Protein AF-A0A5C1I3A0-F1 (afdb_monomer_lite)

Foldseek 3Di:
DPDPPDVPVVDDAAEDEDEPCLVVDPVSVVVCVVRVNHHYDYDNDPVPPPVPPDDPVCPVVVCVVVVD

Radius of gyration: 16.84 Å; chains: 1; bounding box: 40×28×37 Å

Sequence (68 aa):
MLYENNIAQLLTIHEIYQEADFLDYARGREILAKYPDAKLIEIRTHNEIPELIGFAGQVEYWLQ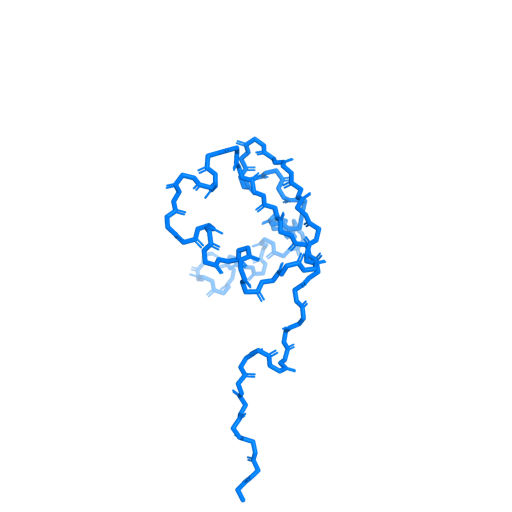IQGL

Organism: NCBI:txid2027860

Secondary structure (DSSP, 8-state):
------GGGT----EEEE-TTGGGSHHHHHHHHH-TTSEEEE-SSGGG-TTTS--GGGHHHHHHHHT-

pLDDT: mean 85.92, std 12.46, range [46.81, 98.06]

Structure (mmCIF, N/CA/C/O backbone):
data_AF-A0A5C1I3A0-F1
#
_entry.id   AF-A0A5C1I3A0-F1
#
loop_
_atom_site.group_PDB
_atom_site.id
_atom_site.type_symbol
_atom_site.label_atom_id
_atom_site.label_alt_id
_atom_site.label_comp_id
_at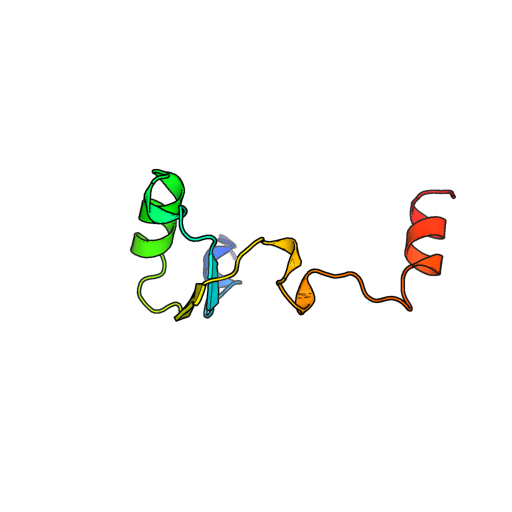om_site.label_asym_id
_atom_site.label_entity_id
_atom_site.label_seq_id
_atom_site.pdbx_PDB_ins_code
_atom_site.Cartn_x
_atom_site.Cartn_y
_atom_site.Cartn_z
_atom_site.occupancy
_atom_site.B_iso_or_equiv
_atom_site.auth_seq_id
_atom_site.auth_comp_id
_atom_site.auth_asym_id
_atom_site.auth_atom_id
_atom_site.pdbx_PDB_model_num
ATOM 1 N N . MET A 1 1 ? 6.600 -21.306 26.993 1.00 46.81 1 MET A N 1
ATOM 2 C CA . MET A 1 1 ? 6.528 -21.242 25.520 1.00 46.81 1 MET A CA 1
ATOM 3 C C . MET A 1 1 ? 6.632 -19.783 25.145 1.00 46.81 1 MET A C 1
ATOM 5 O O . MET A 1 1 ? 5.658 -19.062 25.291 1.00 46.81 1 MET A O 1
ATOM 9 N N . LEU A 1 2 ? 7.843 -19.316 24.850 1.00 52.56 2 LEU A N 1
ATOM 10 C CA . LEU A 1 2 ? 8.085 -17.915 24.524 1.00 52.56 2 LEU A CA 1
ATOM 11 C C . LEU A 1 2 ? 8.071 -17.787 23.000 1.00 52.56 2 LEU A C 1
ATOM 13 O O . LEU A 1 2 ? 8.865 -18.442 22.331 1.00 52.56 2 LEU A O 1
ATOM 17 N N . TYR A 1 3 ? 7.156 -16.940 22.527 1.00 58.38 3 TYR A N 1
ATOM 18 C CA . TYR A 1 3 ? 6.985 -16.440 21.164 1.00 58.38 3 TYR A CA 1
ATOM 19 C C . TYR A 1 3 ? 6.310 -17.368 20.139 1.00 58.38 3 TYR A C 1
ATOM 21 O O . TYR A 1 3 ? 6.956 -17.948 19.269 1.00 58.38 3 TYR A O 1
ATOM 29 N N . GLU A 1 4 ? 4.971 -17.367 20.129 1.00 61.75 4 GLU A N 1
ATOM 30 C CA . GLU A 1 4 ? 4.254 -17.377 18.845 1.00 61.75 4 GLU A CA 1
ATOM 31 C C . GLU A 1 4 ? 4.538 -16.032 18.154 1.00 61.75 4 GLU A C 1
ATOM 33 O O . GLU A 1 4 ? 3.772 -15.081 18.274 1.00 61.75 4 GLU A O 1
ATOM 38 N N . ASN A 1 5 ? 5.697 -15.911 17.499 1.00 61.00 5 ASN A N 1
ATOM 39 C CA . ASN A 1 5 ? 6.045 -14.721 16.723 1.00 61.00 5 ASN A CA 1
ATOM 40 C C . ASN A 1 5 ? 5.151 -14.664 15.482 1.00 61.00 5 ASN A C 1
ATOM 42 O O . ASN A 1 5 ? 5.514 -15.137 14.405 1.00 61.00 5 ASN A O 1
ATOM 46 N N . ASN A 1 6 ? 3.958 -14.098 15.632 1.00 70.88 6 ASN A N 1
ATOM 47 C CA . ASN A 1 6 ? 3.142 -13.735 14.491 1.00 70.88 6 ASN A CA 1
ATOM 48 C C . ASN A 1 6 ? 3.736 -12.463 13.876 1.00 70.88 6 ASN A C 1
ATOM 50 O O . ASN A 1 6 ? 3.881 -11.454 14.561 1.00 70.88 6 ASN A O 1
ATOM 54 N N . ILE A 1 7 ? 4.052 -12.498 12.581 1.00 68.44 7 ILE A N 1
ATOM 55 C CA . ILE A 1 7 ? 4.591 -11.361 11.815 1.00 68.44 7 ILE A CA 1
ATOM 56 C C . ILE A 1 7 ? 3.761 -10.080 12.028 1.00 68.44 7 ILE A C 1
ATOM 58 O O . ILE A 1 7 ? 4.314 -8.984 12.029 1.00 68.44 7 ILE A O 1
ATOM 62 N N . ALA A 1 8 ? 2.455 -10.201 12.288 1.00 69.25 8 ALA A N 1
ATOM 63 C CA . ALA A 1 8 ? 1.576 -9.071 12.590 1.00 69.25 8 ALA A CA 1
ATOM 64 C C . ALA A 1 8 ? 1.931 -8.309 13.884 1.00 69.25 8 ALA A C 1
ATOM 66 O O . ALA A 1 8 ? 1.548 -7.156 14.018 1.00 69.25 8 ALA A O 1
ATOM 67 N N . GLN A 1 9 ? 2.651 -8.923 14.827 1.00 75.19 9 GLN A N 1
ATOM 68 C CA . GLN A 1 9 ? 3.168 -8.250 16.028 1.00 75.19 9 GLN A CA 1
ATOM 69 C C . GLN A 1 9 ? 4.516 -7.559 15.782 1.00 75.19 9 GLN A C 1
ATOM 71 O O . GLN A 1 9 ? 4.954 -6.763 16.607 1.00 75.19 9 GLN A O 1
ATOM 76 N N . LEU A 1 10 ? 5.181 -7.877 14.667 1.00 81.44 10 LEU A N 1
ATOM 77 C CA . LEU A 1 10 ? 6.499 -7.349 14.312 1.00 81.44 10 LEU A CA 1
ATOM 78 C C . LEU A 1 10 ? 6.426 -6.225 13.274 1.00 81.44 10 LEU A C 1
ATOM 80 O O . LEU A 1 10 ? 7.382 -5.469 13.134 1.00 81.44 10 LEU A O 1
ATOM 84 N N . LEU A 1 11 ? 5.315 -6.123 12.541 1.00 82.56 11 LEU A N 1
ATOM 85 C CA . LEU A 1 11 ? 5.124 -5.143 11.478 1.00 82.56 11 LEU A CA 1
ATOM 86 C C . LEU A 1 11 ? 3.841 -4.349 11.706 1.00 82.56 11 LEU A C 1
ATOM 88 O O . LEU A 1 11 ? 2.739 -4.896 11.633 1.00 82.56 11 LEU A O 1
ATOM 92 N N . THR A 1 12 ? 3.998 -3.042 11.898 1.00 87.88 12 THR A N 1
ATOM 93 C CA . THR A 1 12 ? 2.891 -2.086 11.870 1.00 87.88 12 THR A CA 1
ATOM 94 C C . THR A 1 12 ? 2.842 -1.437 10.493 1.00 87.88 12 THR A C 1
ATOM 96 O O . THR A 1 12 ? 3.802 -0.798 10.066 1.00 87.88 12 THR A O 1
ATOM 99 N N . ILE A 1 13 ? 1.732 -1.625 9.780 1.00 91.44 13 ILE A N 1
ATOM 100 C CA . ILE A 1 13 ? 1.530 -1.053 8.446 1.00 91.44 13 ILE A CA 1
ATOM 101 C C . ILE A 1 13 ? 0.883 0.324 8.596 1.00 91.44 13 ILE A C 1
ATOM 103 O O . ILE A 1 13 ? -0.211 0.429 9.145 1.00 91.44 13 ILE A O 1
ATOM 107 N N . HIS A 1 14 ? 1.561 1.363 8.106 1.00 94.38 14 HIS A N 1
ATOM 108 C CA . HIS A 1 14 ? 1.105 2.756 8.197 1.00 94.38 14 HIS A CA 1
ATOM 109 C C . HIS A 1 14 ? 0.720 3.364 6.846 1.00 94.38 14 HIS A C 1
ATOM 111 O O . HIS A 1 14 ? -0.108 4.270 6.801 1.00 94.38 14 HIS A O 1
ATOM 117 N N . GLU A 1 15 ? 1.292 2.867 5.751 1.00 95.38 15 GLU A N 1
ATOM 118 C CA . GLU A 1 15 ? 1.052 3.367 4.400 1.00 95.38 15 GLU A CA 1
ATOM 119 C C . GLU A 1 15 ? 0.848 2.195 3.440 1.00 95.38 15 GLU A C 1
ATOM 121 O O . GLU A 1 15 ? 1.498 1.154 3.562 1.00 95.38 15 GLU A O 1
ATOM 126 N N . ILE A 1 16 ? -0.069 2.368 2.493 1.00 95.12 16 ILE A N 1
ATOM 127 C CA . ILE A 1 16 ? -0.336 1.425 1.412 1.00 95.12 16 ILE A CA 1
ATOM 128 C C . ILE A 1 16 ? -0.305 2.211 0.108 1.00 95.12 16 ILE A C 1
ATOM 130 O O . ILE A 1 16 ? -1.178 3.037 -0.163 1.00 95.12 16 ILE A O 1
ATOM 134 N N . TYR A 1 17 ? 0.701 1.920 -0.705 1.00 96.06 17 TYR A N 1
ATOM 135 C CA . TYR A 1 17 ? 0.778 2.374 -2.083 1.00 96.06 17 TYR A CA 1
ATOM 136 C C . TYR A 1 17 ? -0.089 1.466 -2.958 1.00 96.06 17 TYR A C 1
ATOM 138 O O . TYR A 1 17 ? 0.031 0.242 -2.878 1.00 96.06 17 TYR A O 1
ATOM 146 N N . GLN A 1 18 ? -0.981 2.048 -3.755 1.00 96.31 18 GLN A N 1
ATOM 147 C CA . GLN A 1 18 ? -1.984 1.303 -4.518 1.00 96.31 18 GLN A CA 1
ATOM 148 C C . GLN A 1 18 ? -2.187 1.880 -5.920 1.00 96.31 18 GLN A C 1
ATOM 150 O O . GLN A 1 18 ? -2.166 3.095 -6.103 1.00 96.31 18 GLN A O 1
ATOM 155 N N . GLU A 1 19 ? -2.374 0.999 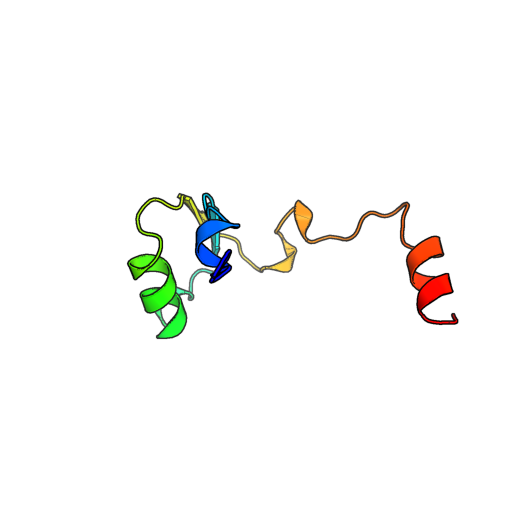-6.900 1.00 96.38 19 GLU A N 1
ATOM 156 C CA . GLU A 1 19 ? -2.792 1.360 -8.259 1.00 96.38 19 GLU A CA 1
ATOM 157 C C . GLU A 1 19 ? -4.322 1.488 -8.309 1.00 96.38 19 GLU A C 1
ATOM 159 O O . GLU A 1 19 ? -5.018 0.857 -7.519 1.00 96.38 19 GLU A O 1
ATOM 164 N N . ALA A 1 20 ? -4.862 2.289 -9.231 1.00 96.06 20 ALA A N 1
ATOM 165 C CA . ALA A 1 20 ? -6.279 2.678 -9.225 1.00 96.06 20 ALA A CA 1
ATOM 166 C C . ALA A 1 20 ? -7.288 1.505 -9.247 1.00 96.06 20 ALA A C 1
ATOM 168 O O . ALA A 1 20 ? -8.415 1.655 -8.775 1.00 96.06 20 ALA A O 1
ATOM 169 N N . ASP A 1 21 ? -6.903 0.342 -9.777 1.00 95.56 21 ASP A N 1
ATOM 170 C CA . ASP A 1 21 ? -7.728 -0.872 -9.857 1.00 95.56 21 ASP A CA 1
ATOM 171 C C . ASP A 1 21 ? -7.627 -1.766 -8.603 1.00 95.56 21 ASP A C 1
ATOM 173 O O . ASP A 1 21 ? -8.255 -2.820 -8.523 1.00 95.56 21 ASP A O 1
ATOM 177 N N . PHE A 1 22 ? -6.879 -1.352 -7.575 1.00 95.50 22 PHE A N 1
ATOM 178 C CA . PHE A 1 22 ? -6.629 -2.116 -6.349 1.00 95.50 22 PHE A CA 1
ATOM 179 C C . PHE A 1 22 ? -7.897 -2.702 -5.709 1.00 95.50 22 PHE A C 1
ATOM 181 O O . PHE A 1 22 ? -7.895 -3.855 -5.263 1.00 95.50 22 PHE A O 1
ATOM 188 N N . LEU A 1 23 ? -8.992 -1.935 -5.670 1.00 95.88 23 LEU A N 1
ATOM 189 C CA . LEU A 1 23 ? -10.254 -2.372 -5.063 1.00 95.88 23 LEU A CA 1
ATOM 190 C C . LEU A 1 23 ? -11.062 -3.342 -5.930 1.00 95.88 23 LEU A C 1
ATOM 192 O O . LEU A 1 23 ? -11.975 -3.986 -5.401 1.00 95.88 23 LEU A O 1
ATOM 196 N N . ASP A 1 24 ? -10.713 -3.512 -7.204 1.00 98.06 24 ASP A N 1
ATOM 197 C CA . ASP A 1 24 ? -11.358 -4.483 -8.090 1.00 98.06 24 ASP A CA 1
ATOM 198 C C . ASP A 1 24 ? -10.967 -5.914 -7.692 1.00 98.06 24 ASP A C 1
ATOM 200 O O . ASP A 1 24 ? -11.775 -6.851 -7.762 1.00 98.06 24 ASP A O 1
ATOM 204 N N . TYR A 1 25 ? -9.777 -6.084 -7.113 1.00 97.56 25 TYR A N 1
ATOM 205 C CA . TYR A 1 25 ? -9.292 -7.368 -6.622 1.00 97.56 25 TYR A CA 1
ATOM 206 C C . TYR A 1 25 ? -9.820 -7.690 -5.221 1.00 97.56 25 TYR A C 1
ATOM 208 O O . TYR A 1 25 ? -9.793 -6.872 -4.300 1.00 97.56 25 TYR A O 1
ATOM 216 N N . ALA A 1 26 ? -10.223 -8.950 -5.015 1.00 98.06 26 ALA A N 1
ATOM 217 C CA . ALA A 1 26 ? -10.630 -9.450 -3.697 1.00 98.06 26 ALA A CA 1
ATOM 218 C C . ALA A 1 26 ? -9.556 -9.200 -2.632 1.00 98.06 26 ALA A C 1
ATOM 220 O O . ALA A 1 26 ? -9.863 -8.759 -1.525 1.00 98.06 26 ALA A O 1
ATOM 221 N N . ARG A 1 27 ? -8.288 -9.384 -3.011 1.00 96.62 27 ARG A N 1
ATOM 222 C CA . ARG A 1 27 ? -7.164 -9.173 -2.109 1.00 96.62 27 ARG A CA 1
ATOM 223 C C . ARG A 1 27 ? -7.010 -7.717 -1.671 1.00 96.62 27 ARG A C 1
ATOM 225 O O . ARG A 1 27 ? -6.676 -7.485 -0.513 1.00 96.62 27 ARG A O 1
ATOM 232 N N . GLY A 1 28 ? -7.271 -6.748 -2.549 1.00 96.56 28 GLY A N 1
ATOM 233 C CA . GLY A 1 28 ? -7.184 -5.336 -2.176 1.00 96.56 28 GLY A CA 1
ATOM 234 C C . GLY A 1 28 ? -8.212 -4.970 -1.108 1.00 96.56 28 GLY A C 1
ATOM 235 O O . GLY A 1 28 ? -7.883 -4.354 -0.094 1.00 96.56 28 GLY A O 1
ATOM 236 N N . ARG A 1 29 ? -9.439 -5.484 -1.253 1.00 97.31 29 ARG A N 1
ATOM 237 C CA . ARG A 1 29 ? -10.502 -5.318 -0.250 1.00 97.31 29 ARG A CA 1
ATOM 238 C C . ARG A 1 29 ? -10.151 -5.970 1.092 1.00 97.31 29 ARG A C 1
ATOM 240 O O . ARG A 1 29 ? -10.379 -5.365 2.136 1.00 97.31 29 ARG A O 1
ATOM 247 N N . GLU A 1 30 ? -9.564 -7.168 1.079 1.00 97.44 30 GLU A N 1
ATOM 248 C CA . GLU A 1 30 ? -9.084 -7.841 2.298 1.00 97.44 30 GLU A CA 1
ATOM 249 C C . GLU A 1 30 ? -7.993 -7.038 3.017 1.00 97.44 30 GLU A C 1
ATOM 251 O O . GLU A 1 30 ? -8.009 -6.932 4.243 1.00 97.44 30 GLU A O 1
ATOM 256 N N . ILE A 1 31 ? -7.042 -6.477 2.264 1.00 95.12 31 ILE A N 1
ATOM 257 C CA . ILE A 1 31 ? -5.951 -5.668 2.815 1.00 95.12 31 ILE A CA 1
ATOM 258 C C . ILE A 1 31 ? -6.511 -4.407 3.477 1.00 95.12 31 ILE A C 1
ATOM 260 O O . ILE A 1 31 ? -6.138 -4.117 4.613 1.00 95.12 31 ILE A O 1
ATOM 264 N N . LEU A 1 32 ? -7.441 -3.707 2.822 1.00 94.12 32 LEU A N 1
ATOM 265 C CA . LEU A 1 32 ? -8.058 -2.505 3.386 1.00 94.12 32 LEU A CA 1
ATOM 266 C C . LEU A 1 32 ? -8.852 -2.811 4.664 1.00 94.12 32 LEU A C 1
ATOM 268 O O . LEU A 1 32 ? -8.759 -2.076 5.641 1.00 94.12 32 LEU A O 1
ATOM 272 N N . ALA A 1 33 ? -9.581 -3.930 4.688 1.00 95.56 33 ALA A N 1
ATOM 273 C CA . ALA A 1 33 ? -10.298 -4.370 5.883 1.00 95.56 33 ALA A CA 1
ATOM 274 C C . ALA A 1 33 ? -9.350 -4.721 7.044 1.00 95.56 33 ALA A C 1
ATOM 276 O O . ALA A 1 33 ? -9.694 -4.523 8.208 1.00 95.56 33 ALA A O 1
ATOM 277 N N . LYS A 1 34 ? -8.159 -5.249 6.736 1.00 93.06 34 LYS A N 1
ATOM 278 C CA . LYS A 1 34 ? -7.155 -5.628 7.736 1.00 93.06 34 LYS A CA 1
ATOM 279 C C . LYS A 1 34 ? -6.393 -4.426 8.304 1.00 93.06 34 LYS A C 1
ATOM 281 O O . LYS A 1 34 ? -5.977 -4.480 9.459 1.00 93.06 34 LYS 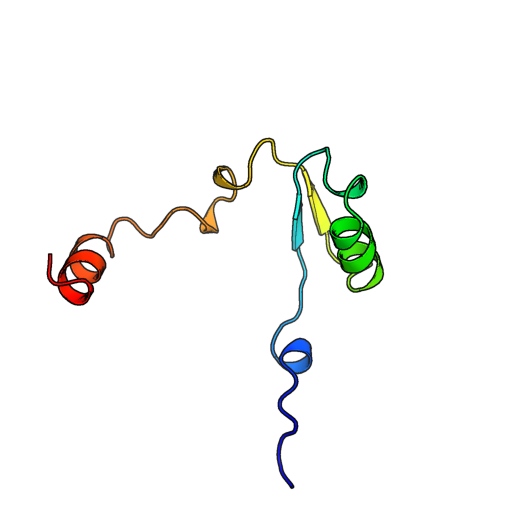A O 1
ATOM 286 N N . TYR A 1 35 ? -6.206 -3.374 7.511 1.00 94.19 35 TYR A N 1
ATOM 287 C CA . TYR A 1 35 ? -5.427 -2.189 7.876 1.00 94.19 35 TYR A CA 1
ATOM 288 C C . TYR A 1 35 ? -6.227 -0.901 7.620 1.00 94.19 35 TYR A C 1
ATOM 290 O O . TYR A 1 35 ? -5.834 -0.097 6.774 1.00 94.19 35 TYR A O 1
ATOM 298 N N . PRO A 1 36 ? -7.348 -0.689 8.334 1.00 94.38 36 PRO A N 1
ATOM 299 C CA . PRO A 1 36 ? -8.243 0.442 8.079 1.00 94.38 36 PRO A CA 1
ATOM 300 C C . PRO A 1 36 ? -7.604 1.806 8.376 1.00 94.38 36 PRO A C 1
ATOM 302 O O . PRO A 1 36 ? -8.026 2.810 7.810 1.00 94.38 36 PRO A O 1
ATOM 305 N N . ASP A 1 37 ? -6.581 1.839 9.235 1.00 95.12 37 ASP A N 1
ATOM 306 C CA . ASP A 1 37 ? -5.886 3.064 9.646 1.00 95.12 37 ASP A CA 1
ATOM 307 C C . ASP A 1 37 ? -4.688 3.417 8.747 1.00 95.12 37 ASP A C 1
ATOM 309 O O . ASP A 1 37 ? -4.039 4.446 8.950 1.00 95.12 37 ASP A O 1
ATOM 313 N N . ALA A 1 38 ? -4.353 2.566 7.771 1.00 96.25 38 ALA A N 1
ATOM 314 C CA . ALA A 1 38 ? -3.239 2.830 6.872 1.00 96.25 38 ALA A CA 1
ATOM 315 C C . ALA A 1 38 ? -3.597 3.935 5.869 1.00 96.25 38 ALA A C 1
ATOM 317 O O . ALA A 1 38 ? -4.665 3.942 5.256 1.00 96.25 38 ALA A O 1
ATOM 318 N N . LYS A 1 39 ? -2.663 4.860 5.651 1.00 97.12 39 LYS A N 1
ATOM 319 C CA . LYS A 1 39 ? -2.791 5.901 4.634 1.00 97.12 39 LYS A CA 1
ATOM 320 C C . LYS A 1 39 ? -2.698 5.276 3.243 1.00 97.12 39 LYS A C 1
ATOM 322 O O . LYS A 1 39 ? -1.683 4.670 2.906 1.00 97.12 39 LYS A O 1
ATOM 327 N N . LEU A 1 40 ? -3.728 5.471 2.423 1.00 95.81 40 LEU A N 1
ATOM 328 C CA . LEU A 1 40 ? -3.706 5.068 1.018 1.00 95.81 40 LEU A CA 1
ATOM 329 C C . LEU A 1 40 ? -3.018 6.139 0.167 1.00 95.81 40 LEU A C 1
ATOM 331 O O . LEU A 1 40 ? -3.364 7.319 0.244 1.00 95.81 40 LEU A O 1
ATOM 335 N N . ILE A 1 41 ? -2.056 5.721 -0.649 1.00 96.56 41 ILE A N 1
ATOM 336 C CA . ILE A 1 41 ? -1.324 6.575 -1.584 1.00 96.56 41 ILE A CA 1
ATOM 337 C C . ILE A 1 41 ? -1.528 5.990 -2.978 1.00 96.56 41 ILE A C 1
ATOM 339 O O . ILE A 1 41 ? -1.027 4.911 -3.285 1.00 96.56 41 ILE A O 1
ATOM 343 N N . GLU A 1 42 ? -2.305 6.678 -3.811 1.00 96.44 42 GLU A N 1
ATOM 344 C CA . GLU A 1 42 ? -2.490 6.265 -5.201 1.00 96.44 42 GLU A CA 1
ATOM 345 C C . GLU A 1 42 ? -1.226 6.540 -6.021 1.00 96.44 42 GLU A C 1
ATOM 347 O O . GLU A 1 42 ? -0.668 7.637 -5.959 1.00 96.44 42 GLU A O 1
ATOM 352 N N . ILE A 1 43 ? -0.792 5.546 -6.790 1.00 96.06 43 ILE A N 1
ATOM 353 C CA . ILE A 1 43 ? 0.337 5.614 -7.722 1.00 96.06 43 ILE A CA 1
ATOM 354 C C . ILE A 1 43 ? -0.073 5.022 -9.067 1.00 96.06 43 ILE A C 1
ATOM 356 O O . ILE A 1 43 ? -0.984 4.197 -9.142 1.00 96.06 43 ILE A O 1
ATOM 360 N N . ARG A 1 44 ? 0.594 5.421 -10.155 1.00 95.31 44 ARG A N 1
ATOM 361 C CA . ARG A 1 44 ? 0.265 4.880 -11.485 1.00 95.31 44 ARG A CA 1
ATOM 362 C C . ARG A 1 44 ? 0.768 3.458 -11.670 1.00 95.31 44 ARG A C 1
ATOM 364 O O . ARG A 1 44 ? 0.196 2.705 -12.448 1.00 95.31 44 ARG A O 1
ATOM 371 N N . THR A 1 45 ? 1.893 3.139 -11.045 1.00 91.38 45 THR A N 1
ATOM 372 C CA . THR A 1 45 ? 2.526 1.825 -11.099 1.00 91.38 45 THR A CA 1
ATOM 373 C C . THR A 1 45 ? 3.381 1.639 -9.858 1.00 91.38 45 THR A C 1
ATOM 375 O O . THR A 1 45 ? 4.051 2.577 -9.435 1.00 91.38 45 THR A O 1
ATOM 378 N N . HIS A 1 46 ? 3.419 0.430 -9.304 1.00 88.38 46 HIS A N 1
ATOM 379 C CA . HIS A 1 46 ? 4.277 0.064 -8.168 1.00 88.38 46 HIS A CA 1
ATOM 380 C C . HIS A 1 46 ? 5.764 0.444 -8.321 1.00 88.38 46 HIS A C 1
ATOM 382 O O . HIS A 1 46 ? 6.454 0.602 -7.319 1.00 88.38 46 HIS A O 1
ATOM 388 N N . ASN A 1 47 ? 6.261 0.656 -9.544 1.00 88.19 47 ASN A N 1
ATOM 389 C CA . ASN A 1 47 ? 7.620 1.156 -9.786 1.00 88.19 47 ASN A CA 1
ATOM 390 C C . ASN A 1 47 ? 7.842 2.618 -9.347 1.00 88.19 47 ASN A C 1
ATOM 392 O O . ASN A 1 47 ? 8.985 3.056 -9.272 1.00 88.19 47 ASN A O 1
ATOM 396 N N . GLU A 1 48 ? 6.782 3.383 -9.078 1.00 90.69 48 GLU A N 1
ATOM 397 C CA . GLU A 1 48 ? 6.874 4.765 -8.585 1.00 90.69 48 GLU A CA 1
ATOM 398 C C . GLU A 1 48 ? 7.119 4.849 -7.070 1.00 90.69 48 GLU A C 1
ATOM 400 O O . GLU A 1 48 ? 7.341 5.945 -6.561 1.00 90.69 48 GLU A O 1
ATOM 405 N N . ILE A 1 49 ? 7.095 3.722 -6.346 1.00 90.69 49 ILE A N 1
ATOM 406 C CA . ILE A 1 49 ? 7.367 3.690 -4.904 1.00 90.69 49 ILE A CA 1
ATOM 407 C C . ILE A 1 49 ? 8.844 4.066 -4.675 1.00 90.69 49 ILE A C 1
ATOM 409 O O . ILE A 1 49 ? 9.726 3.297 -5.079 1.00 90.69 49 ILE A O 1
ATOM 413 N N . PRO A 1 50 ? 9.141 5.216 -4.035 1.00 81.50 50 PRO A N 1
ATOM 414 C CA . PRO A 1 50 ? 10.503 5.746 -3.945 1.00 81.50 50 PRO A CA 1
ATOM 415 C C . PRO A 1 50 ? 11.504 4.780 -3.305 1.00 81.50 50 PRO A C 1
ATOM 417 O O . PRO A 1 50 ? 12.655 4.700 -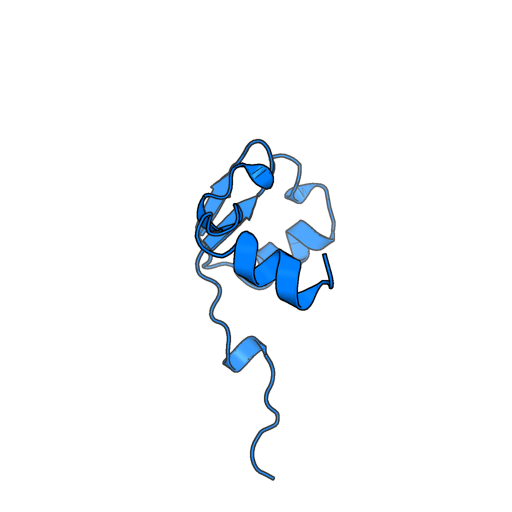3.727 1.00 81.50 50 PRO A O 1
ATOM 420 N N . GLU A 1 51 ? 11.063 4.026 -2.303 1.00 79.94 51 GLU A N 1
ATOM 421 C CA . GLU A 1 51 ? 11.883 3.097 -1.528 1.00 79.94 51 GLU A CA 1
ATOM 422 C C . GLU A 1 51 ? 12.085 1.741 -2.222 1.00 79.94 51 GLU A C 1
ATOM 424 O O . GLU A 1 51 ? 12.927 0.952 -1.792 1.00 79.94 51 GLU A O 1
ATOM 429 N N . LEU A 1 52 ? 11.311 1.446 -3.273 1.00 81.12 52 LEU A N 1
ATOM 430 C CA . LEU A 1 52 ? 11.354 0.165 -3.983 1.00 81.12 52 LEU A CA 1
ATOM 431 C C . LEU A 1 52 ? 12.504 0.106 -4.995 1.00 81.12 52 LEU A C 1
ATOM 433 O O . LEU A 1 52 ? 12.964 -0.978 -5.361 1.00 81.12 52 LEU A O 1
ATOM 437 N N . ILE A 1 53 ? 12.981 1.264 -5.452 1.00 73.25 53 ILE A N 1
ATOM 438 C CA . ILE A 1 53 ? 14.097 1.329 -6.389 1.00 73.25 53 ILE A CA 1
ATOM 439 C C . ILE A 1 53 ? 15.392 1.130 -5.602 1.00 73.25 53 ILE A C 1
ATOM 441 O O . ILE A 1 53 ? 15.706 1.881 -4.681 1.00 73.25 53 ILE A O 1
ATOM 445 N N . GLY A 1 54 ? 16.112 0.060 -5.952 1.00 67.38 54 GLY A N 1
ATOM 446 C CA . GLY A 1 54 ? 17.279 -0.417 -5.220 1.00 67.38 54 GLY A CA 1
ATOM 447 C C . GLY A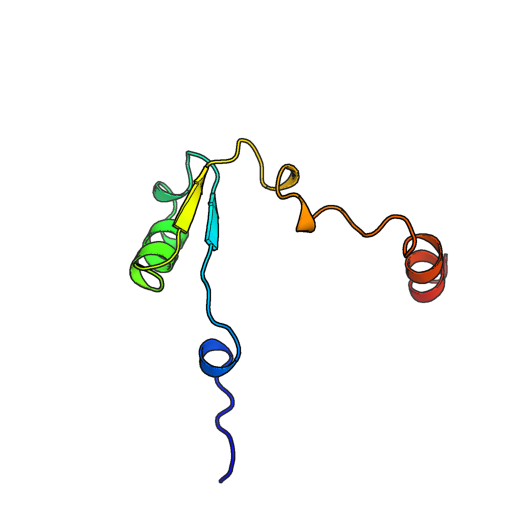 1 54 ? 18.307 0.674 -4.915 1.00 67.38 54 GLY A C 1
ATOM 448 O O . GLY A 1 54 ? 18.485 1.638 -5.657 1.00 67.38 54 GLY A O 1
ATOM 449 N N . PHE A 1 55 ? 19.029 0.501 -3.811 1.00 75.12 55 PHE A N 1
ATOM 450 C CA . PHE A 1 55 ? 20.105 1.410 -3.444 1.00 75.12 55 PHE A CA 1
ATOM 451 C C . PHE A 1 55 ? 21.255 1.286 -4.451 1.00 75.12 55 PHE A C 1
ATOM 453 O O . PHE A 1 55 ? 21.943 0.265 -4.490 1.00 75.12 55 PHE A O 1
ATOM 460 N N . ALA A 1 56 ? 21.480 2.336 -5.246 1.00 75.62 56 ALA A N 1
ATOM 461 C CA . ALA A 1 56 ? 22.486 2.335 -6.310 1.00 75.62 56 ALA A CA 1
ATOM 462 C C . ALA A 1 56 ? 23.886 1.916 -5.818 1.00 75.62 56 ALA A C 1
ATOM 464 O O . ALA A 1 56 ? 24.584 1.196 -6.517 1.00 75.62 56 ALA A O 1
ATOM 465 N N . GLY A 1 57 ? 24.272 2.285 -4.590 1.00 80.50 57 GLY A N 1
ATOM 466 C CA . GLY A 1 57 ? 25.570 1.914 -4.008 1.00 80.50 57 GLY A CA 1
ATOM 467 C C . GLY A 1 57 ? 25.681 0.472 -3.491 1.00 80.50 57 GLY A C 1
ATOM 468 O O . GLY A 1 57 ? 26.673 0.139 -2.855 1.00 80.50 57 GLY A O 1
ATOM 469 N N . GLN A 1 58 ? 24.660 -0.365 -3.689 1.00 82.00 58 GLN A N 1
ATOM 470 C CA . GLN A 1 58 ? 24.651 -1.787 -3.321 1.00 82.00 58 GLN A CA 1
ATOM 471 C C . GLN A 1 58 ? 24.599 -2.678 -4.565 1.00 82.00 58 GLN A C 1
ATOM 473 O O . GLN A 1 58 ? 24.574 -3.897 -4.425 1.00 82.00 58 GLN A O 1
ATOM 478 N N . VAL A 1 59 ? 24.587 -2.098 -5.770 1.00 83.56 59 VAL A N 1
ATOM 479 C CA . VAL A 1 59 ? 24.507 -2.853 -7.026 1.00 83.56 59 VAL A CA 1
ATOM 480 C C . VAL A 1 59 ? 25.711 -3.781 -7.169 1.00 83.56 59 VAL A C 1
ATOM 482 O O . VAL A 1 59 ? 25.531 -4.971 -7.416 1.00 83.56 59 VAL A O 1
ATOM 485 N N . GLU A 1 60 ? 26.928 -3.287 -6.931 1.00 85.12 60 GLU A N 1
ATOM 486 C CA . GLU A 1 60 ? 28.152 -4.092 -7.011 1.00 85.12 60 GLU A CA 1
ATOM 487 C C . GLU A 1 60 ? 28.161 -5.223 -5.976 1.00 85.12 60 GLU A C 1
ATOM 489 O O . GLU A 1 60 ? 28.509 -6.359 -6.296 1.00 85.12 60 GLU A O 1
ATOM 494 N N . TYR A 1 61 ? 27.733 -4.934 -4.744 1.00 85.19 61 TYR A N 1
ATOM 495 C CA . TYR A 1 61 ? 27.615 -5.941 -3.687 1.00 85.19 61 TYR A CA 1
ATOM 496 C C . TYR A 1 61 ? 26.578 -7.013 -4.044 1.00 85.19 61 TYR A C 1
ATOM 498 O O . TYR A 1 61 ? 26.792 -8.205 -3.819 1.00 85.19 61 TYR A O 1
ATOM 506 N N . TRP A 1 62 ? 25.461 -6.600 -4.643 1.00 83.12 62 TRP A N 1
ATOM 507 C CA . TRP A 1 62 ? 24.406 -7.509 -5.059 1.00 83.12 62 TRP A CA 1
ATOM 508 C C . TRP A 1 62 ? 24.864 -8.433 -6.198 1.00 83.12 62 TRP A C 1
ATOM 510 O O . TRP A 1 62 ? 24.577 -9.623 -6.166 1.00 83.12 62 TRP A O 1
ATOM 520 N N . LEU A 1 63 ? 25.639 -7.939 -7.165 1.00 87.19 63 LEU A N 1
ATOM 521 C CA . LEU A 1 63 ? 26.202 -8.781 -8.230 1.00 87.19 63 LEU A CA 1
ATOM 522 C C . LEU A 1 63 ? 27.167 -9.841 -7.675 1.00 87.19 63 LEU A C 1
ATOM 524 O O . LEU A 1 63 ? 27.035 -11.020 -8.008 1.00 87.19 63 LEU A O 1
ATOM 528 N N . GLN A 1 64 ? 28.021 -9.460 -6.719 1.00 88.75 64 GLN A N 1
ATOM 529 C CA . GLN A 1 64 ? 28.947 -10.388 -6.059 1.00 88.75 64 GLN A CA 1
ATOM 530 C C . GLN A 1 64 ? 28.228 -11.552 -5.360 1.00 88.75 64 GLN A C 1
ATOM 532 O O . GLN A 1 64 ? 28.665 -12.697 -5.481 1.00 88.75 64 GLN A O 1
ATOM 537 N N . ILE A 1 65 ? 27.118 -11.299 -4.651 1.00 89.44 65 ILE A N 1
ATOM 538 C CA . ILE A 1 65 ? 26.344 -12.377 -4.003 1.00 89.44 65 ILE A CA 1
ATOM 539 C C . ILE A 1 65 ? 25.601 -13.264 -5.010 1.00 89.44 65 ILE A C 1
ATOM 541 O O . ILE A 1 65 ? 25.325 -14.421 -4.700 1.00 89.44 65 ILE A O 1
ATOM 545 N N . GLN A 1 66 ? 25.281 -12.748 -6.202 1.00 79.69 66 GLN A N 1
ATOM 546 C CA . GLN A 1 66 ? 24.679 -13.533 -7.285 1.00 79.69 66 GLN A CA 1
ATOM 547 C C . GLN A 1 66 ? 25.721 -14.325 -8.096 1.00 79.69 66 GLN A C 1
ATOM 549 O O . GLN A 1 66 ? 25.344 -15.104 -8.970 1.00 79.69 66 GLN A O 1
ATOM 554 N N . GLY A 1 67 ? 27.019 -14.158 -7.809 1.00 74.06 67 GLY A N 1
ATOM 555 C CA . GLY A 1 67 ? 28.106 -14.808 -8.544 1.00 74.06 67 GLY A CA 1
ATOM 556 C C . GLY A 1 67 ? 28.354 -14.217 -9.936 1.00 74.06 67 GLY A C 1
ATOM 557 O O . GLY A 1 67 ? 28.878 -14.925 -10.798 1.00 74.06 67 GLY A O 1
ATOM 558 N N . LEU A 1 68 ? 27.951 -12.959 -10.147 1.00 59.94 68 LEU A N 1
ATOM 559 C CA . LEU A 1 68 ? 28.172 -12.173 -11.364 1.00 59.94 68 LEU A CA 1
ATOM 560 C C . LEU A 1 68 ? 29.325 -11.180 -11.189 1.00 59.94 68 LEU A C 1
ATOM 562 O O . LEU A 1 68 ? 29.467 -10.617 -10.079 1.00 59.94 68 LEU A O 1
#